Protein AF-A0A1E5UYE2-F1 (afdb_monomer)

Mean predicted aligned error: 17.3 Å

InterPro domains:
  IPR029466 No apical meristem-associated, C-terminal domain [PF14303] (15-119)

Structure (mmCIF, N/CA/C/O backbone):
data_AF-A0A1E5UYE2-F1
#
_entry.id   AF-A0A1E5UYE2-F1
#
loop_
_atom_site.group_PDB
_atom_site.id
_atom_site.type_symbol
_atom_site.label_atom_id
_atom_site.label_alt_id
_atom_site.label_comp_id
_atom_site.label_asym_id
_atom_site.label_entity_id
_atom_site.label_seq_id
_atom_site.pdbx_PDB_ins_code
_atom_site.Cartn_x
_atom_site.Cartn_y
_atom_site.Cartn_z
_atom_site.occupancy
_atom_site.B_iso_or_equiv
_atom_site.auth_seq_id
_atom_site.auth_comp_id
_atom_site.auth_asym_id
_atom_site.auth_atom_id
_atom_site.pdbx_PDB_model_num
ATOM 1 N N . TRP A 1 1 ? 37.897 -7.741 11.262 1.00 46.47 1 TRP A N 1
ATOM 2 C CA . TRP A 1 1 ? 39.111 -7.095 10.735 1.00 46.47 1 TRP A CA 1
ATOM 3 C C . TRP A 1 1 ? 40.163 -8.160 10.462 1.00 46.47 1 TRP A C 1
ATOM 5 O O . TRP A 1 1 ? 40.720 -8.701 11.405 1.00 46.47 1 TRP A O 1
ATOM 15 N N . LYS A 1 2 ? 40.368 -8.520 9.191 1.00 41.19 2 LYS A N 1
ATOM 16 C CA . LYS A 1 2 ? 41.516 -9.301 8.706 1.00 41.19 2 LYS A CA 1
ATOM 17 C C . LYS A 1 2 ? 41.824 -8.821 7.289 1.00 41.19 2 LYS A C 1
ATOM 19 O O . LYS A 1 2 ? 40.959 -8.853 6.421 1.00 41.19 2 LYS A O 1
ATOM 24 N N . THR A 1 3 ? 43.025 -8.291 7.131 1.00 43.84 3 THR A N 1
ATOM 25 C CA . THR A 1 3 ? 43.642 -7.795 5.904 1.00 43.84 3 THR A CA 1
ATOM 26 C C . THR A 1 3 ? 44.120 -8.966 5.048 1.00 43.84 3 THR A C 1
ATOM 28 O O . THR A 1 3 ? 44.732 -9.900 5.560 1.00 43.84 3 THR A O 1
ATOM 31 N N . LEU A 1 4 ? 43.886 -8.897 3.737 1.00 44.94 4 LEU A N 1
ATOM 32 C CA . LEU A 1 4 ? 44.628 -9.671 2.742 1.00 44.94 4 LEU A CA 1
ATOM 33 C C . LEU A 1 4 ? 45.151 -8.697 1.689 1.00 44.94 4 LEU A C 1
ATOM 35 O O . LEU A 1 4 ? 44.442 -8.254 0.790 1.00 44.94 4 LEU A O 1
ATOM 39 N N . SER A 1 5 ? 46.404 -8.314 1.896 1.00 45.38 5 SER A N 1
ATOM 40 C CA . SER A 1 5 ? 47.259 -7.581 0.976 1.00 45.38 5 SER A CA 1
ATOM 41 C C . SER A 1 5 ? 48.069 -8.555 0.124 1.00 45.38 5 SER A C 1
ATOM 43 O O . SER A 1 5 ? 48.629 -9.512 0.656 1.00 45.38 5 SER A O 1
ATOM 45 N N . GLY A 1 6 ? 48.220 -8.226 -1.157 1.00 37.78 6 GLY A N 1
ATOM 46 C CA . GLY A 1 6 ? 49.175 -8.835 -2.087 1.00 37.78 6 GLY A CA 1
ATOM 47 C C . GLY A 1 6 ? 48.464 -9.404 -3.314 1.00 37.78 6 GLY A C 1
ATOM 48 O O . GLY A 1 6 ? 47.440 -10.052 -3.190 1.00 37.78 6 GLY A O 1
ATOM 49 N N . SER A 1 7 ? 48.917 -9.216 -4.546 1.00 38.53 7 SER A N 1
ATOM 50 C CA . SER A 1 7 ? 50.111 -8.558 -5.076 1.00 38.53 7 SER A CA 1
ATOM 51 C C . SER A 1 7 ? 49.942 -8.465 -6.603 1.00 38.53 7 SER A C 1
ATOM 53 O O . SER A 1 7 ? 49.155 -9.216 -7.175 1.00 38.53 7 SER A O 1
ATOM 55 N N . GLY A 1 8 ? 50.696 -7.585 -7.269 1.00 37.38 8 GLY A N 1
ATOM 56 C CA . GLY A 1 8 ? 51.004 -7.765 -8.693 1.00 37.38 8 GLY A CA 1
ATOM 57 C C . GLY A 1 8 ? 50.342 -6.795 -9.671 1.00 37.38 8 GLY A C 1
ATOM 58 O O . GLY A 1 8 ? 49.559 -7.202 -10.521 1.00 37.38 8 GLY A O 1
ATOM 59 N N . LYS A 1 9 ? 50.732 -5.517 -9.641 1.00 44.34 9 LYS A N 1
ATOM 60 C CA . LYS A 1 9 ? 50.718 -4.688 -10.857 1.00 44.34 9 LYS A CA 1
ATOM 61 C C . LYS A 1 9 ? 52.161 -4.385 -11.241 1.00 44.34 9 LYS A C 1
ATOM 63 O O . LYS A 1 9 ? 52.796 -3.535 -10.626 1.00 44.34 9 LYS A O 1
ATOM 68 N N . GLN A 1 10 ? 52.682 -5.102 -12.234 1.00 46.62 10 GLN A N 1
ATOM 69 C CA . GLN A 1 10 ? 53.864 -4.647 -12.962 1.00 46.62 10 GLN A CA 1
ATOM 70 C C . GLN A 1 10 ? 53.433 -3.599 -13.999 1.00 46.62 10 GLN A C 1
ATOM 72 O O . GLN A 1 10 ? 52.440 -3.827 -14.694 1.00 46.62 10 GLN A O 1
ATOM 77 N N . PRO A 1 11 ? 54.141 -2.466 -14.145 1.00 47.09 11 PRO A N 1
ATOM 78 C CA . PRO A 1 11 ? 53.925 -1.575 -15.275 1.00 47.09 11 PRO A CA 1
ATOM 79 C C . PRO A 1 11 ? 54.527 -2.211 -16.536 1.00 47.09 11 PRO A C 1
ATOM 81 O O . PRO A 1 11 ? 55.729 -2.477 -16.603 1.00 47.09 11 PR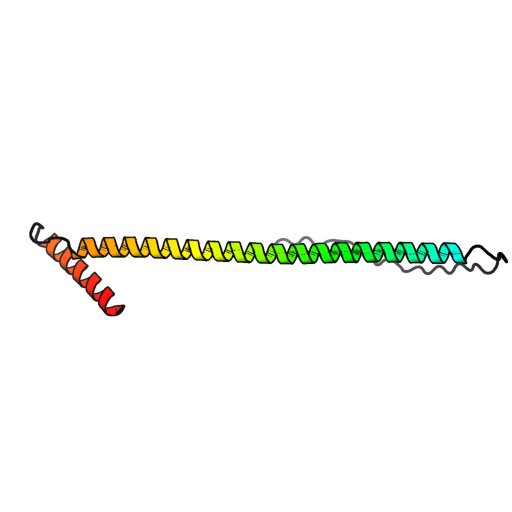O A O 1
ATOM 84 N N . MET A 1 12 ? 53.691 -2.469 -17.544 1.00 39.84 12 MET A N 1
ATOM 85 C CA . MET A 1 12 ? 54.159 -2.882 -18.868 1.00 39.84 12 MET A CA 1
ATOM 86 C C . MET A 1 12 ? 55.039 -1.772 -19.460 1.00 39.84 12 MET A C 1
ATOM 88 O O . MET A 1 12 ? 54.590 -0.645 -19.662 1.00 39.84 12 MET A O 1
ATOM 92 N N . LYS A 1 13 ? 56.308 -2.102 -19.728 1.00 44.69 13 LYS A N 1
ATOM 93 C CA . LYS A 1 13 ? 57.259 -1.251 -20.450 1.00 44.69 13 LYS A CA 1
ATOM 94 C C . LYS A 1 13 ? 56.755 -1.027 -21.878 1.00 44.69 13 LYS A C 1
ATOM 96 O O . LYS A 1 13 ? 56.626 -1.980 -22.642 1.00 44.69 13 LYS A O 1
ATOM 101 N N . VAL A 1 14 ? 56.530 0.231 -22.249 1.00 46.72 14 VAL A N 1
ATOM 102 C CA . VAL A 1 14 ? 56.316 0.639 -23.643 1.00 46.72 14 VAL A CA 1
ATOM 103 C C . VAL A 1 14 ? 57.641 0.463 -24.382 1.00 46.72 14 VAL A C 1
ATOM 105 O O . VAL A 1 14 ? 58.610 1.168 -24.109 1.00 46.72 14 VAL A O 1
ATOM 108 N N . ARG A 1 15 ? 57.705 -0.510 -25.293 1.00 38.50 15 ARG A N 1
ATOM 109 C CA . ARG A 1 15 ? 58.844 -0.718 -26.190 1.00 38.50 15 ARG A CA 1
ATOM 110 C C . ARG A 1 15 ? 58.409 -0.316 -27.596 1.00 38.50 15 ARG A C 1
ATOM 112 O O . ARG A 1 15 ? 57.939 -1.151 -28.359 1.00 38.50 15 ARG A O 1
ATOM 119 N N . ASN A 1 16 ? 58.562 0.963 -27.937 1.00 37.16 16 ASN A N 1
ATOM 120 C CA . ASN A 1 16 ? 58.516 1.383 -29.336 1.00 37.16 16 ASN A CA 1
ATOM 121 C C . ASN A 1 16 ? 59.832 0.950 -29.987 1.00 37.16 16 ASN A C 1
ATOM 123 O O . ASN A 1 16 ? 60.846 1.634 -29.884 1.00 37.16 16 ASN A O 1
ATOM 127 N N . SER A 1 17 ? 59.821 -0.238 -30.590 1.00 37.56 17 SER A N 1
ATOM 128 C CA . SER A 1 17 ? 60.886 -0.692 -31.476 1.00 37.56 17 SER A CA 1
ATOM 129 C C . SER A 1 17 ? 60.597 -0.149 -32.868 1.00 37.56 17 SER A C 1
ATOM 131 O O . SER A 1 17 ? 59.743 -0.673 -33.582 1.00 37.56 17 SER A O 1
ATOM 133 N N . SER A 1 18 ? 61.302 0.915 -33.239 1.00 41.09 18 SER A N 1
ATOM 134 C CA . SER A 1 18 ? 61.408 1.368 -34.620 1.00 41.09 18 SER A CA 1
ATOM 135 C C . SER A 1 18 ? 61.843 0.196 -35.496 1.00 41.09 18 SER A C 1
ATOM 137 O O . SER A 1 18 ? 62.915 -0.367 -35.289 1.00 41.09 18 SER A O 1
ATOM 139 N N . THR A 1 19 ? 61.014 -0.178 -36.466 1.00 38.47 19 THR A N 1
ATOM 140 C CA . THR A 1 19 ? 61.450 -1.019 -37.582 1.00 38.47 19 THR A CA 1
ATOM 141 C C . THR A 1 19 ? 61.192 -0.209 -38.837 1.00 38.47 19 THR A C 1
ATOM 143 O O . THR A 1 19 ? 60.045 0.032 -39.206 1.00 38.47 19 THR A O 1
ATOM 146 N N . ASN A 1 20 ? 62.278 0.298 -39.415 1.00 42.69 20 ASN A N 1
ATOM 147 C CA . ASN A 1 20 ? 62.283 0.917 -40.729 1.00 42.69 20 ASN A CA 1
ATOM 148 C C . ASN A 1 20 ? 61.809 -0.121 -41.750 1.00 42.69 20 ASN A C 1
ATOM 150 O O . ASN A 1 20 ? 62.435 -1.171 -41.874 1.00 42.69 20 ASN A O 1
ATOM 154 N N . ILE A 1 21 ? 60.747 0.188 -42.490 1.00 39.50 21 ILE A N 1
ATOM 155 C CA . ILE A 1 21 ? 60.502 -0.404 -43.806 1.00 39.50 21 ILE A CA 1
ATOM 156 C C . ILE A 1 21 ? 60.269 0.777 -44.738 1.00 39.50 21 ILE A C 1
ATOM 158 O O . ILE A 1 21 ? 59.180 1.343 -44.813 1.00 39.50 21 ILE A O 1
ATOM 162 N N . VAL A 1 22 ? 61.375 1.204 -45.334 1.00 42.47 22 VAL A N 1
ATOM 163 C CA . VAL A 1 22 ? 61.409 2.042 -46.523 1.00 42.47 22 VAL A CA 1
ATOM 164 C C . VAL A 1 22 ? 61.374 1.081 -47.710 1.00 42.47 22 VAL A C 1
ATOM 166 O O . VAL A 1 22 ? 62.055 0.060 -47.675 1.00 42.47 22 VAL A O 1
ATOM 169 N N . ASP A 1 23 ? 60.559 1.450 -48.694 1.00 43.28 23 ASP A N 1
ATOM 170 C CA . ASP A 1 23 ? 60.531 0.994 -50.082 1.00 43.28 23 ASP A CA 1
ATOM 171 C C . ASP A 1 23 ? 60.293 -0.494 -50.357 1.00 43.28 23 ASP A C 1
ATOM 173 O O . ASP A 1 23 ? 61.181 -1.329 -50.254 1.00 43.28 23 ASP A O 1
ATOM 177 N N . ASP A 1 24 ? 59.076 -0.794 -50.815 1.00 39.28 24 ASP A N 1
ATOM 178 C CA . ASP A 1 24 ? 58.901 -1.484 -52.092 1.00 39.28 24 ASP A CA 1
ATOM 179 C C . ASP A 1 24 ? 57.443 -1.401 -52.568 1.00 39.28 24 ASP A C 1
ATOM 181 O O . ASP A 1 24 ? 56.506 -1.265 -51.781 1.00 39.28 24 ASP A O 1
ATOM 185 N N . PHE A 1 25 ? 57.277 -1.552 -53.882 1.00 38.25 25 PHE A N 1
ATOM 186 C CA . PHE A 1 25 ? 56.026 -1.795 -54.607 1.00 38.25 25 PHE A CA 1
ATOM 187 C C . PHE A 1 25 ? 55.236 -0.585 -55.137 1.00 38.25 25 PHE A C 1
ATOM 189 O O . PHE A 1 25 ? 54.106 -0.284 -54.744 1.00 38.25 25 PHE A O 1
ATOM 196 N N . PHE A 1 26 ? 55.789 0.008 -56.202 1.00 41.62 26 PHE A N 1
ATOM 197 C CA . PHE A 1 26 ? 54.987 0.358 -57.379 1.00 41.62 26 PHE A CA 1
ATOM 198 C C . PHE A 1 26 ? 54.005 -0.788 -57.694 1.00 41.62 26 PHE A C 1
ATOM 200 O O . PHE A 1 26 ? 54.410 -1.902 -58.016 1.00 41.62 26 PHE A O 1
ATOM 207 N N . GLY A 1 27 ? 52.711 -0.507 -57.577 1.00 34.94 27 GLY A N 1
ATOM 208 C CA . GLY A 1 27 ? 51.633 -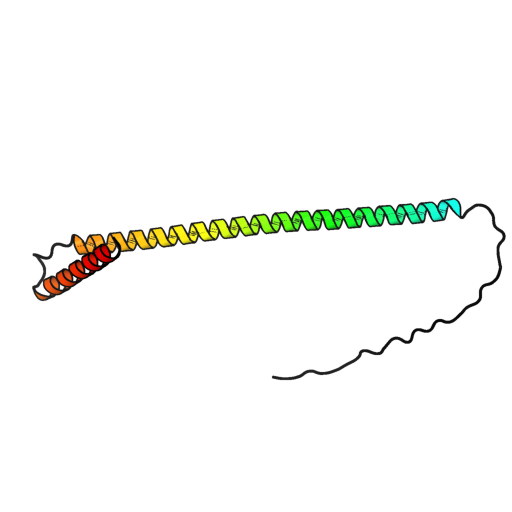1.461 -57.813 1.00 34.94 27 GLY A CA 1
ATOM 209 C C . GLY A 1 27 ? 50.294 -0.738 -57.824 1.00 34.94 27 GLY A C 1
ATOM 210 O O . GLY A 1 27 ? 49.540 -0.762 -56.851 1.00 34.94 27 GLY A O 1
ATOM 211 N N . GLU A 1 28 ? 50.027 -0.024 -58.914 1.00 44.16 28 GLU A N 1
ATOM 212 C CA . GLU A 1 28 ? 48.725 0.566 -59.204 1.00 44.16 28 GLU A CA 1
ATOM 213 C C . GLU A 1 28 ? 47.594 -0.483 -59.157 1.00 44.16 28 GLU A C 1
ATOM 215 O O . GLU A 1 28 ? 47.725 -1.610 -59.625 1.00 44.16 28 GLU A O 1
ATOM 220 N N . SER A 1 29 ? 46.432 -0.042 -58.658 1.00 46.50 29 SER A N 1
ATOM 221 C CA . SER A 1 29 ? 45.104 -0.624 -58.921 1.00 46.50 29 SER A CA 1
ATOM 222 C C . SER A 1 29 ? 44.635 -1.882 -58.154 1.00 46.50 29 SER A C 1
ATOM 224 O O . SER A 1 29 ? 44.030 -2.780 -58.732 1.00 46.50 29 SER A O 1
ATOM 226 N N . GLN A 1 30 ? 44.747 -1.902 -56.816 1.00 45.84 30 GLN A N 1
ATOM 227 C CA . GLN A 1 30 ? 43.817 -2.682 -55.953 1.00 45.84 30 GLN A CA 1
ATOM 228 C C . GLN A 1 30 ? 43.355 -1.984 -54.650 1.00 45.84 30 GLN A C 1
ATOM 230 O O . GLN A 1 30 ? 42.375 -2.400 -54.028 1.00 45.84 30 GLN A O 1
ATOM 235 N N . ASN A 1 31 ? 43.963 -0.860 -54.258 1.00 45.88 31 ASN A N 1
ATOM 236 C CA . ASN A 1 31 ? 43.736 -0.221 -52.947 1.00 45.88 31 ASN A CA 1
ATOM 237 C C . ASN A 1 31 ? 42.397 0.528 -52.776 1.00 45.88 31 ASN A C 1
ATOM 239 O O . ASN A 1 31 ? 42.040 0.920 -51.662 1.00 45.88 31 ASN A O 1
ATOM 243 N N . GLY A 1 32 ? 41.641 0.742 -53.855 1.00 45.75 32 GLY A N 1
ATOM 244 C CA . GLY A 1 32 ? 40.352 1.440 -53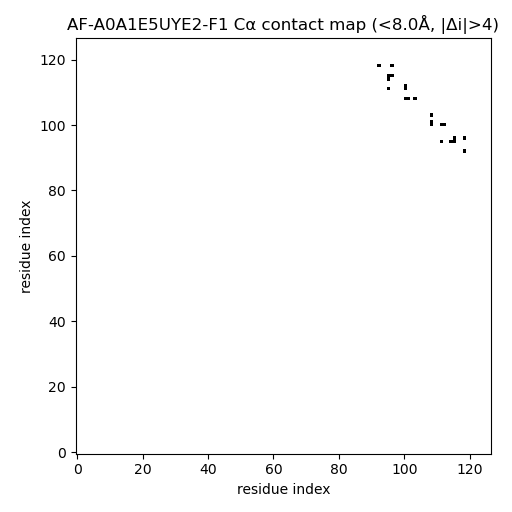.804 1.00 45.75 32 GLY A CA 1
ATOM 245 C C . GLY A 1 32 ? 39.191 0.574 -53.300 1.00 45.75 32 GLY A C 1
ATOM 246 O O . GLY A 1 32 ? 38.289 1.093 -52.646 1.00 45.75 32 GLY A O 1
ATOM 247 N N . ARG A 1 33 ? 39.211 -0.741 -53.568 1.00 48.94 33 ARG A N 1
ATOM 248 C CA . ARG A 1 33 ? 38.135 -1.669 -53.162 1.00 48.94 33 ARG A CA 1
ATOM 249 C C . ARG A 1 33 ? 38.289 -2.148 -51.719 1.00 48.94 33 ARG A C 1
ATOM 251 O O . ARG A 1 33 ? 37.309 -2.154 -50.983 1.00 48.94 33 ARG A O 1
ATOM 258 N N . THR A 1 34 ? 39.509 -2.443 -51.273 1.00 54.38 34 THR A N 1
ATOM 259 C CA . THR A 1 34 ? 39.791 -2.909 -49.900 1.00 54.38 34 THR A CA 1
ATOM 260 C C . THR A 1 34 ? 39.545 -1.826 -48.842 1.00 54.38 34 THR A C 1
ATOM 262 O O . THR A 1 34 ? 39.005 -2.107 -47.773 1.00 54.38 34 THR A O 1
ATOM 265 N N . ARG A 1 35 ? 39.852 -0.556 -49.147 1.00 54.34 35 ARG A N 1
ATOM 266 C CA . ARG A 1 35 ? 39.561 0.582 -48.252 1.00 54.34 35 ARG A CA 1
ATOM 267 C C . ARG A 1 35 ? 38.069 0.920 -48.154 1.00 54.34 35 ARG A C 1
ATOM 269 O O . ARG A 1 35 ? 37.657 1.437 -47.117 1.00 54.34 35 ARG A O 1
ATOM 276 N N . LYS A 1 36 ? 37.280 0.671 -49.207 1.00 57.53 36 LYS A N 1
ATOM 277 C CA . LYS A 1 36 ? 35.816 0.847 -49.192 1.00 57.53 36 LYS A CA 1
ATOM 278 C C . LYS A 1 36 ? 35.135 -0.271 -48.399 1.00 57.53 36 LYS A C 1
ATOM 280 O O . LYS A 1 36 ? 34.426 0.044 -47.449 1.00 57.53 36 LYS A O 1
ATOM 285 N N . ALA A 1 37 ? 35.504 -1.527 -48.653 1.00 59.06 37 ALA A N 1
ATOM 286 C CA . ALA A 1 37 ? 35.024 -2.681 -47.888 1.00 59.06 37 ALA A CA 1
ATOM 287 C C . ALA A 1 37 ? 35.310 -2.543 -46.377 1.00 59.06 37 ALA A C 1
ATOM 289 O O . ALA A 1 37 ? 34.416 -2.681 -45.552 1.00 59.06 37 ALA A O 1
ATOM 290 N N . GLY A 1 38 ? 36.525 -2.131 -45.990 1.00 64.00 38 GLY A N 1
ATOM 291 C CA . GLY A 1 38 ? 36.861 -1.904 -44.576 1.00 64.00 38 GLY A CA 1
ATOM 292 C C . GLY A 1 38 ? 36.198 -0.674 -43.929 1.00 64.00 38 GLY A C 1
ATOM 293 O O . GLY A 1 38 ? 36.287 -0.493 -42.713 1.00 64.00 38 GLY A O 1
ATOM 294 N N . LYS A 1 39 ? 35.582 0.233 -44.699 1.00 67.56 39 LYS A N 1
ATOM 295 C CA . LYS A 1 39 ? 34.739 1.321 -44.164 1.00 67.56 39 LYS A CA 1
ATOM 296 C C . LYS A 1 39 ? 33.290 0.859 -44.007 1.00 67.56 39 LYS A C 1
ATOM 298 O O . LYS A 1 39 ? 32.687 1.178 -42.988 1.00 67.56 39 LYS A O 1
ATOM 303 N N . GLU A 1 40 ? 32.787 0.081 -44.959 1.00 66.94 40 GLU A N 1
ATOM 304 C CA . GLU A 1 40 ? 31.451 -0.528 -44.933 1.00 66.94 40 GLU A CA 1
ATOM 305 C C . GLU A 1 40 ? 31.306 -1.527 -43.769 1.00 66.94 40 GLU A C 1
ATOM 307 O O . GLU A 1 40 ? 30.369 -1.405 -42.985 1.00 66.94 40 GLU A O 1
ATOM 312 N N . ASP A 1 41 ? 32.302 -2.390 -43.532 1.00 75.00 41 ASP A N 1
ATOM 313 C CA . ASP A 1 41 ? 32.324 -3.307 -42.375 1.00 75.00 41 ASP A CA 1
ATOM 314 C C . ASP A 1 41 ? 32.310 -2.573 -41.026 1.00 75.00 41 ASP A C 1
ATOM 316 O O . ASP A 1 41 ? 31.691 -3.008 -40.052 1.00 75.00 41 ASP A O 1
ATOM 320 N N . ARG A 1 42 ? 33.000 -1.427 -40.945 1.00 75.19 42 ARG A N 1
ATOM 321 C CA . ARG A 1 42 ? 32.991 -0.597 -39.732 1.00 75.19 42 ARG A CA 1
ATOM 322 C C . ARG A 1 42 ? 31.645 0.089 -39.540 1.00 75.19 42 ARG A C 1
ATOM 324 O O . ARG A 1 42 ? 31.180 0.141 -38.407 1.00 75.19 42 ARG A O 1
ATOM 331 N N . ALA A 1 43 ? 31.022 0.576 -40.611 1.00 78.44 43 ALA A N 1
ATOM 332 C CA . ALA A 1 43 ? 29.696 1.183 -40.555 1.00 78.44 43 ALA A CA 1
ATOM 333 C C . ALA A 1 43 ? 28.642 0.180 -40.057 1.00 78.44 43 ALA A C 1
ATOM 335 O O . ALA A 1 43 ? 27.965 0.472 -39.074 1.00 78.44 43 ALA A O 1
ATOM 336 N N . ALA A 1 44 ? 28.606 -1.031 -40.623 1.00 82.06 44 ALA A N 1
ATOM 337 C CA . ALA A 1 44 ? 27.701 -2.098 -40.188 1.00 82.06 44 ALA A CA 1
ATOM 338 C C . ALA A 1 44 ? 27.927 -2.498 -38.717 1.00 82.06 44 ALA A C 1
ATOM 340 O O . ALA A 1 44 ? 26.983 -2.728 -37.960 1.00 82.06 44 ALA A O 1
ATOM 341 N N . LYS A 1 45 ? 29.189 -2.528 -38.268 1.00 82.00 45 LYS A N 1
ATOM 342 C CA . LYS A 1 45 ? 29.518 -2.797 -36.862 1.00 82.00 45 LYS A CA 1
ATOM 343 C C . LYS A 1 45 ? 29.007 -1.702 -35.922 1.00 82.00 45 LYS A C 1
ATOM 345 O O . LYS A 1 45 ? 28.533 -2.022 -34.834 1.00 82.00 45 LYS A O 1
ATOM 350 N N . TYR A 1 46 ? 29.119 -0.430 -36.304 1.00 86.88 46 TYR A N 1
ATOM 351 C CA . TYR A 1 46 ? 28.589 0.672 -35.500 1.00 86.88 46 TYR A CA 1
ATOM 352 C C . TYR A 1 46 ? 27.062 0.668 -35.469 1.00 86.88 46 TYR A C 1
ATOM 354 O O . TYR A 1 46 ? 26.494 0.842 -34.397 1.00 86.88 46 TYR A O 1
ATOM 362 N N . GLU A 1 47 ? 26.410 0.400 -36.596 1.00 89.06 47 GLU A N 1
ATOM 363 C CA . GLU A 1 47 ? 24.954 0.273 -36.685 1.00 89.06 47 GLU A CA 1
ATOM 364 C C . GLU A 1 47 ? 24.430 -0.824 -35.746 1.00 89.06 47 GLU A C 1
ATOM 366 O O . GLU A 1 47 ? 23.578 -0.562 -34.901 1.00 89.06 47 GLU A O 1
ATOM 371 N N . HIS A 1 48 ? 25.059 -2.003 -35.753 1.00 89.94 48 HIS A N 1
ATOM 372 C CA . HIS A 1 48 ? 24.712 -3.079 -34.822 1.00 89.94 48 HIS A CA 1
ATOM 373 C C . HIS A 1 48 ? 24.923 -2.693 -33.343 1.00 89.94 48 HIS A C 1
ATOM 375 O O . HIS A 1 48 ? 24.163 -3.112 -32.466 1.00 89.94 48 HIS A O 1
ATOM 381 N N . LEU A 1 49 ? 25.964 -1.913 -33.028 1.00 91.50 49 LEU A N 1
ATOM 382 C CA . LEU A 1 49 ? 26.190 -1.421 -31.663 1.00 91.50 49 LEU A CA 1
ATOM 383 C C . LEU A 1 49 ? 25.117 -0.410 -31.239 1.00 91.50 49 LEU A C 1
ATOM 385 O O . LEU A 1 49 ? 24.649 -0.478 -30.102 1.00 91.50 49 LEU A O 1
ATOM 389 N N . PHE A 1 50 ? 24.705 0.487 -32.137 1.00 93.12 50 PHE A N 1
ATOM 390 C CA . PHE A 1 50 ? 23.620 1.431 -31.869 1.00 93.12 50 PHE A CA 1
ATOM 391 C C . PHE A 1 50 ? 22.284 0.714 -31.679 1.00 93.12 50 PHE A C 1
ATOM 393 O O . PHE A 1 50 ? 21.583 1.010 -30.714 1.00 93.12 50 PHE A O 1
ATOM 400 N N . ASP A 1 51 ? 21.976 -0.290 -32.499 1.00 94.56 51 ASP A N 1
ATOM 401 C CA . ASP A 1 51 ? 20.778 -1.119 -32.342 1.00 94.56 51 ASP A CA 1
ATOM 402 C C . ASP A 1 51 ? 20.759 -1.867 -31.006 1.00 94.56 51 ASP A C 1
ATOM 404 O O . ASP A 1 51 ? 19.724 -1.958 -30.339 1.00 94.56 51 ASP A O 1
ATOM 408 N N . ALA A 1 52 ? 21.904 -2.414 -30.592 1.00 93.81 52 ALA A N 1
ATOM 409 C CA . ALA A 1 52 ? 22.027 -3.095 -29.310 1.00 93.81 52 ALA A CA 1
ATOM 410 C C . ALA A 1 52 ? 21.816 -2.128 -28.134 1.00 93.81 52 ALA A C 1
ATOM 412 O O . ALA A 1 52 ? 21.095 -2.460 -27.187 1.00 93.81 52 ALA A O 1
ATOM 413 N N . GLU A 1 53 ? 22.396 -0.926 -28.193 1.00 92.75 53 GLU A N 1
ATOM 414 C CA . GLU A 1 53 ? 22.219 0.080 -27.144 1.00 92.75 53 GLU A CA 1
ATOM 415 C C . GLU A 1 53 ? 20.781 0.622 -27.123 1.00 92.75 53 GLU A C 1
ATOM 417 O O . GLU A 1 53 ? 20.198 0.746 -26.047 1.00 92.75 53 GLU A O 1
ATOM 422 N N . ALA A 1 54 ? 20.153 0.828 -28.284 1.00 94.94 54 ALA A N 1
ATOM 423 C CA . ALA A 1 54 ? 18.748 1.220 -28.387 1.00 94.94 54 ALA A CA 1
ATOM 424 C C . ALA A 1 54 ? 17.818 0.161 -27.770 1.00 94.94 54 ALA A C 1
ATOM 426 O O . ALA A 1 54 ? 16.960 0.478 -26.942 1.00 94.94 54 ALA A O 1
ATOM 427 N N . LYS A 1 55 ? 18.032 -1.126 -28.082 1.00 96.06 55 LYS A N 1
ATOM 428 C CA . LYS A 1 55 ? 17.276 -2.232 -27.468 1.00 96.06 55 LYS A CA 1
ATOM 429 C C . LYS A 1 55 ? 17.463 -2.264 -25.956 1.00 96.06 55 LYS A C 1
ATOM 431 O O . LYS A 1 55 ? 16.486 -2.419 -25.225 1.00 96.06 55 LYS A O 1
ATOM 436 N N . LYS A 1 56 ? 18.690 -2.077 -25.474 1.00 95.50 56 LYS A N 1
ATOM 437 C CA . LYS A 1 56 ? 19.009 -2.033 -24.043 1.00 95.50 56 LYS A CA 1
ATOM 438 C C . LYS A 1 56 ? 18.323 -0.865 -23.332 1.00 95.50 56 LYS A C 1
ATOM 440 O O . LYS A 1 56 ? 17.800 -1.073 -22.239 1.00 95.50 56 LYS A O 1
ATOM 445 N N . ILE A 1 57 ? 18.287 0.325 -23.930 1.00 95.75 57 ILE A N 1
ATOM 446 C CA . ILE A 1 57 ? 17.546 1.476 -23.389 1.00 95.75 57 ILE A CA 1
ATOM 447 C C . ILE A 1 57 ? 16.052 1.142 -23.318 1.00 95.75 57 ILE A C 1
ATOM 449 O O . ILE A 1 57 ? 15.477 1.210 -22.235 1.00 95.75 57 ILE A O 1
ATOM 453 N N . SER A 1 58 ? 15.464 0.628 -24.405 1.00 95.38 58 SER A N 1
ATOM 454 C CA . SER A 1 58 ? 14.039 0.252 -24.435 1.00 95.38 58 SER A CA 1
ATOM 455 C C . SER A 1 58 ? 13.664 -0.807 -23.388 1.00 95.38 58 SER A C 1
ATOM 457 O O . SER A 1 58 ? 12.540 -0.849 -22.888 1.00 95.38 58 SER A O 1
ATOM 459 N N . LEU A 1 59 ? 14.588 -1.721 -23.072 1.00 96.00 59 LEU A N 1
ATOM 460 C CA . LEU A 1 59 ? 14.382 -2.742 -22.047 1.00 96.00 59 LEU A CA 1
ATOM 461 C C . LEU A 1 59 ? 14.439 -2.131 -20.649 1.00 96.00 59 LEU A C 1
ATOM 463 O O . LEU A 1 59 ? 13.634 -2.498 -19.798 1.00 96.00 59 LEU A O 1
ATOM 467 N N . LYS A 1 60 ? 15.355 -1.187 -20.413 1.00 95.88 60 LYS A N 1
ATOM 468 C CA . LYS A 1 60 ? 15.436 -0.462 -19.141 1.00 95.88 60 LYS A CA 1
ATOM 469 C C . LYS A 1 60 ? 14.191 0.380 -18.893 1.00 95.88 60 LYS A C 1
ATOM 471 O O . LYS A 1 60 ? 13.672 0.335 -17.788 1.00 95.88 60 LYS A O 1
ATOM 476 N N . GLU A 1 61 ? 13.691 1.084 -19.903 1.00 96.12 61 GLU A N 1
ATOM 477 C CA . GLU A 1 61 ? 12.455 1.872 -19.797 1.00 96.12 61 GLU A CA 1
ATOM 478 C C . GLU A 1 61 ? 11.260 0.987 -19.429 1.00 96.12 61 GLU A C 1
ATOM 480 O O . GLU A 1 61 ? 10.548 1.269 -18.468 1.00 96.12 61 GLU A O 1
ATOM 485 N N . ARG A 1 62 ? 11.101 -0.154 -20.114 1.00 95.19 62 ARG A N 1
ATOM 486 C CA . ARG A 1 62 ? 10.072 -1.145 -19.767 1.00 95.19 62 ARG A CA 1
ATOM 487 C C . ARG A 1 62 ? 10.239 -1.692 -18.352 1.00 95.19 62 ARG A C 1
ATOM 489 O O . ARG A 1 62 ? 9.254 -1.865 -17.646 1.00 95.19 62 ARG A O 1
ATOM 496 N N . MET A 1 63 ? 11.472 -1.951 -17.922 1.00 96.19 63 MET A N 1
ATOM 497 C CA . MET A 1 63 ? 11.745 -2.441 -16.571 1.00 96.19 63 MET A CA 1
ATOM 498 C C . MET A 1 63 ? 11.381 -1.407 -15.501 1.00 96.19 63 MET A C 1
ATOM 500 O O . MET A 1 63 ? 10.819 -1.784 -14.477 1.00 96.19 63 MET A O 1
ATOM 504 N N . VAL A 1 64 ? 11.669 -0.124 -15.736 1.00 96.56 64 VAL A N 1
ATOM 505 C CA . VAL A 1 64 ? 11.252 0.964 -14.839 1.00 96.56 64 VAL A CA 1
ATOM 506 C C . VAL A 1 64 ? 9.731 1.008 -14.744 1.00 96.56 64 VAL A C 1
ATOM 508 O O . VAL A 1 64 ? 9.202 1.011 -13.638 1.00 96.56 64 VAL A O 1
ATOM 511 N N . HIS A 1 65 ? 9.031 0.930 -15.876 1.00 96.00 65 HIS A N 1
ATOM 512 C CA . HIS A 1 65 ? 7.570 0.933 -15.885 1.00 96.00 65 HIS A CA 1
ATOM 513 C C . HIS A 1 65 ? 6.974 -0.227 -15.070 1.00 96.00 65 HIS A C 1
ATOM 515 O O . HIS A 1 65 ? 6.121 -0.017 -14.213 1.00 96.00 65 HIS A O 1
ATOM 521 N N . VAL A 1 66 ? 7.495 -1.445 -15.247 1.00 97.19 66 VAL A N 1
ATOM 522 C CA . VAL A 1 66 ? 7.065 -2.612 -14.457 1.00 97.19 66 VAL A CA 1
ATOM 523 C C . VAL A 1 66 ? 7.338 -2.413 -12.961 1.00 97.19 66 VAL A C 1
ATOM 525 O O . VAL A 1 66 ? 6.522 -2.791 -12.124 1.00 97.19 66 VAL A O 1
ATOM 528 N N . GLN A 1 67 ? 8.471 -1.810 -12.589 1.00 96.06 67 GLN A N 1
ATOM 529 C CA . GLN A 1 67 ? 8.765 -1.510 -11.183 1.00 96.06 67 GLN A CA 1
ATOM 530 C C . GLN A 1 67 ? 7.780 -0.493 -10.594 1.00 96.06 67 GLN A C 1
ATOM 532 O O . GLN A 1 67 ? 7.349 -0.654 -9.451 1.00 96.06 67 GLN A O 1
ATOM 537 N N . GLU A 1 68 ? 7.398 0.527 -11.362 1.00 96.94 68 GLU A N 1
ATOM 538 C CA . GLU A 1 68 ? 6.388 1.507 -10.956 1.00 96.94 68 GLU A CA 1
ATOM 539 C C . GLU A 1 68 ? 5.020 0.851 -10.739 1.00 96.94 68 GLU A C 1
ATOM 541 O O . GLU A 1 68 ? 4.380 1.105 -9.716 1.00 96.94 68 GLU A O 1
ATOM 546 N N . GLU A 1 69 ? 4.601 -0.045 -11.637 1.00 96.88 69 GLU A N 1
ATOM 547 C CA . GLU A 1 69 ? 3.355 -0.808 -11.498 1.00 96.88 69 GLU A CA 1
ATOM 548 C C . GLU A 1 69 ? 3.356 -1.683 -10.239 1.00 96.88 69 GLU A C 1
ATOM 550 O O . GLU A 1 69 ? 2.391 -1.670 -9.471 1.00 96.88 69 GLU A O 1
ATOM 555 N N . VAL A 1 70 ? 4.455 -2.396 -9.972 1.00 96.94 70 VAL A N 1
ATOM 556 C CA . VAL A 1 70 ? 4.596 -3.226 -8.765 1.00 96.94 70 VAL A CA 1
ATOM 557 C C . VAL A 1 70 ? 4.516 -2.373 -7.500 1.00 96.94 70 VAL A C 1
ATOM 559 O O . VAL A 1 70 ? 3.814 -2.733 -6.554 1.00 96.94 70 VAL A O 1
ATOM 562 N N . LEU A 1 71 ? 5.186 -1.217 -7.470 1.00 97.00 71 LEU A N 1
ATOM 563 C CA . LEU A 1 71 ? 5.111 -0.300 -6.332 1.00 97.00 71 LEU A CA 1
ATOM 564 C C . LEU A 1 71 ? 3.697 0.263 -6.143 1.00 97.00 71 LEU A C 1
ATOM 566 O O . LEU A 1 71 ? 3.245 0.409 -5.005 1.00 97.00 71 LEU A O 1
ATOM 570 N N . ALA A 1 72 ? 2.985 0.566 -7.229 1.00 96.56 72 ALA A N 1
ATOM 571 C CA . ALA A 1 72 ? 1.602 1.026 -7.170 1.00 96.56 72 ALA A CA 1
ATOM 572 C C . ALA A 1 72 ? 0.677 -0.057 -6.590 1.00 96.56 72 ALA A C 1
ATOM 574 O O . ALA A 1 72 ? -0.080 0.223 -5.657 1.00 96.56 72 ALA A O 1
ATOM 575 N N . GLN A 1 73 ? 0.802 -1.302 -7.057 1.00 95.69 73 GLN A N 1
ATOM 576 C CA . GLN A 1 73 ? 0.052 -2.444 -6.526 1.00 95.69 73 GLN A CA 1
ATOM 577 C C . GLN A 1 73 ? 0.371 -2.695 -5.049 1.00 95.69 73 GLN A C 1
ATOM 579 O O . GLN A 1 73 ? -0.534 -2.891 -4.238 1.00 95.69 73 GLN A O 1
ATOM 584 N N . GLN A 1 74 ? 1.648 -2.621 -4.661 1.00 95.75 74 GLN A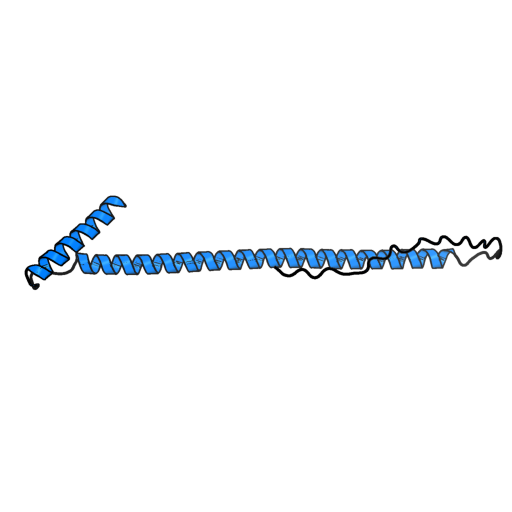 N 1
ATOM 585 C CA . GLN A 1 74 ? 2.056 -2.787 -3.268 1.00 95.75 74 GLN A CA 1
ATOM 586 C C . GLN A 1 74 ? 1.439 -1.706 -2.368 1.00 95.75 74 GLN A C 1
ATOM 588 O O . GLN A 1 74 ? 0.969 -2.007 -1.269 1.00 95.75 74 GLN A O 1
ATOM 593 N N . ARG A 1 75 ? 1.395 -0.448 -2.828 1.00 95.94 75 ARG A N 1
ATOM 594 C CA . ARG A 1 75 ? 0.734 0.649 -2.101 1.00 95.94 75 ARG A CA 1
ATOM 595 C C . ARG A 1 75 ? -0.762 0.407 -1.947 1.00 95.94 75 ARG A C 1
ATOM 597 O O . ARG A 1 75 ? -1.277 0.589 -0.847 1.00 95.94 75 ARG A O 1
ATOM 604 N N . GLN A 1 76 ? -1.439 -0.020 -3.010 1.00 95.19 76 GLN A N 1
ATOM 605 C CA . GLN A 1 76 ? -2.868 -0.342 -2.966 1.00 95.19 76 GLN A CA 1
ATOM 606 C C . GLN A 1 76 ? -3.157 -1.477 -1.980 1.00 95.19 76 GLN A C 1
ATOM 608 O O . GLN A 1 76 ? -4.060 -1.355 -1.155 1.00 95.19 76 GLN A O 1
ATOM 613 N N . LEU A 1 77 ? -2.345 -2.537 -1.993 1.00 95.62 77 LEU A N 1
ATOM 614 C CA . LEU A 1 77 ? -2.484 -3.651 -1.058 1.00 95.62 77 LEU A CA 1
ATOM 615 C C . LEU A 1 77 ? -2.310 -3.199 0.398 1.00 95.62 77 LEU A C 1
ATOM 617 O O . LEU A 1 77 ? -3.113 -3.558 1.256 1.00 95.62 77 LEU A O 1
ATOM 621 N N . MET A 1 78 ? -1.293 -2.381 0.683 1.00 95.44 78 MET A N 1
ATOM 622 C CA . MET A 1 78 ? -1.081 -1.842 2.031 1.00 95.44 78 MET A CA 1
ATOM 623 C C . MET A 1 78 ? -2.242 -0.948 2.478 1.00 95.44 78 MET A C 1
ATOM 625 O O . MET A 1 78 ? -2.679 -1.041 3.622 1.00 95.44 78 MET A O 1
ATOM 629 N N . GLN A 1 79 ? -2.767 -0.100 1.590 1.00 94.12 79 GLN A N 1
ATOM 630 C CA . GLN A 1 79 ? -3.937 0.729 1.893 1.00 94.12 79 GLN A CA 1
ATOM 631 C C . GLN A 1 79 ? -5.165 -0.126 2.209 1.00 94.12 79 GLN A C 1
ATOM 633 O O . GLN A 1 79 ? -5.838 0.141 3.202 1.00 94.12 79 GLN A O 1
ATOM 638 N N . PHE A 1 80 ? -5.413 -1.176 1.425 1.00 94.44 80 PHE A N 1
ATOM 639 C CA . PHE A 1 80 ? -6.503 -2.115 1.672 1.00 94.44 80 PHE A CA 1
ATOM 640 C C . PHE A 1 80 ? -6.366 -2.799 3.040 1.00 94.44 80 PHE A C 1
ATOM 642 O O . PHE A 1 80 ? -7.300 -2.769 3.835 1.00 94.44 80 PHE A O 1
ATOM 649 N N . GLN A 1 81 ? -5.182 -3.325 3.371 1.00 93.06 81 GLN A N 1
ATOM 650 C CA . GLN A 1 81 ? -4.928 -3.955 4.674 1.00 93.06 81 GLN A CA 1
ATOM 651 C C . GLN A 1 81 ? -5.120 -2.982 5.847 1.00 93.06 81 GLN A C 1
ATOM 653 O O . GLN A 1 81 ? -5.641 -3.360 6.897 1.00 93.06 81 GLN A O 1
ATOM 658 N N . ILE A 1 82 ? -4.717 -1.716 5.684 1.00 93.38 82 ILE A N 1
ATOM 659 C CA . ILE A 1 82 ? -4.939 -0.678 6.699 1.00 93.38 82 ILE A CA 1
AT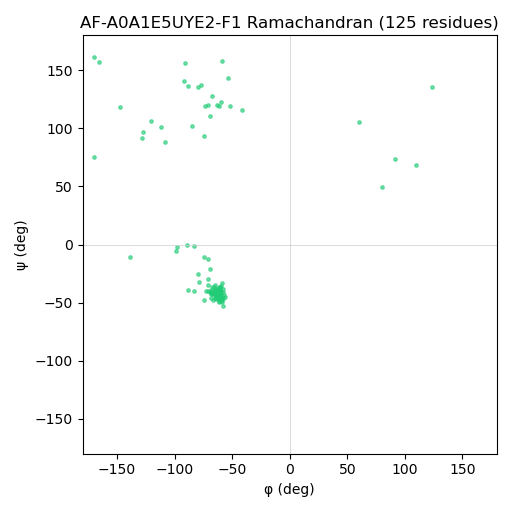OM 660 C C . ILE A 1 82 ? -6.435 -0.413 6.872 1.00 93.38 82 ILE A C 1
ATOM 662 O O . ILE A 1 82 ? -6.900 -0.346 8.009 1.00 93.38 82 ILE A O 1
ATOM 666 N N . GLN A 1 83 ? -7.182 -0.275 5.776 1.00 92.44 83 GLN A N 1
ATOM 667 C CA . GLN A 1 83 ? -8.627 -0.046 5.813 1.00 92.44 83 GLN A CA 1
ATOM 668 C C . GLN A 1 83 ? -9.364 -1.219 6.460 1.00 92.44 83 GLN A C 1
ATOM 670 O O . GLN A 1 83 ? -10.199 -1.002 7.333 1.00 92.44 83 GLN A O 1
ATOM 675 N N . GLU A 1 84 ? -9.013 -2.454 6.109 1.00 92.62 84 GLU A N 1
ATOM 676 C CA . GLU A 1 84 ? -9.592 -3.660 6.703 1.00 92.62 84 GLU A CA 1
ATOM 677 C C . GLU A 1 84 ? -9.305 -3.733 8.211 1.00 92.62 84 GLU A C 1
ATOM 679 O O . GLU A 1 84 ? -10.210 -3.937 9.023 1.00 92.62 84 GLU A O 1
ATOM 684 N N . ALA A 1 85 ? -8.061 -3.465 8.622 1.00 90.25 85 ALA A N 1
ATOM 685 C CA . ALA A 1 85 ? -7.693 -3.422 10.034 1.00 90.25 85 ALA A CA 1
ATOM 686 C C . ALA A 1 85 ? -8.396 -2.283 10.793 1.00 90.25 85 ALA A C 1
ATOM 688 O O . ALA A 1 85 ? -8.717 -2.430 11.975 1.00 90.25 85 ALA A O 1
ATOM 689 N N . GLN A 1 86 ? -8.625 -1.138 10.146 1.00 90.19 86 GLN A N 1
ATOM 690 C CA . GLN A 1 86 ? -9.394 -0.032 10.715 1.00 90.19 86 GLN A CA 1
ATOM 691 C C . GLN A 1 86 ? -10.870 -0.403 10.868 1.00 90.19 86 GLN A C 1
ATOM 693 O O . GLN A 1 86 ? -11.413 -0.195 11.950 1.00 90.19 86 GLN A O 1
ATOM 698 N N . ALA A 1 87 ? -11.482 -1.010 9.851 1.00 89.12 87 ALA A N 1
ATOM 699 C CA . ALA A 1 87 ? -12.862 -1.482 9.899 1.00 89.12 87 ALA A CA 1
ATOM 700 C C . ALA A 1 87 ? -13.059 -2.494 11.037 1.00 89.12 87 ALA A C 1
ATOM 702 O O . ALA A 1 87 ? -13.895 -2.281 11.909 1.00 89.12 87 ALA A O 1
ATOM 703 N N . ALA A 1 88 ? -12.196 -3.510 11.134 1.00 89.81 88 ALA A N 1
ATOM 704 C CA . ALA A 1 88 ? -12.249 -4.491 12.218 1.00 8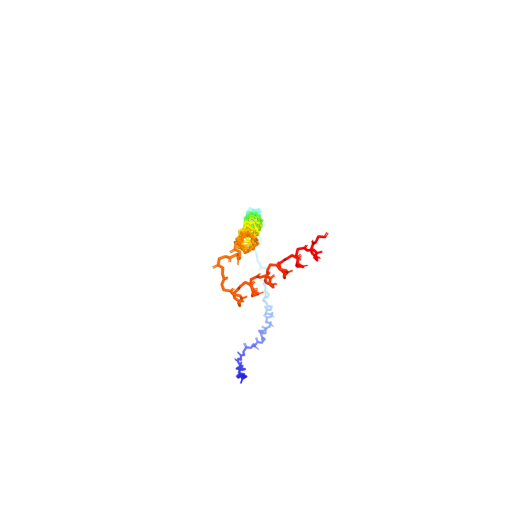9.81 88 ALA A CA 1
ATOM 705 C C . ALA A 1 88 ? -12.088 -3.853 13.615 1.00 89.81 88 ALA A C 1
ATOM 707 O O . ALA A 1 88 ? -12.710 -4.282 14.591 1.00 89.81 88 ALA A O 1
ATOM 708 N N . ARG A 1 89 ? -11.254 -2.809 13.737 1.00 87.81 89 ARG A N 1
ATOM 709 C CA . ARG A 1 89 ? -11.100 -2.049 14.989 1.00 87.81 89 ARG A CA 1
ATOM 710 C C . ARG A 1 89 ? -12.345 -1.236 15.326 1.00 87.81 89 ARG A C 1
ATOM 712 O O . ARG A 1 89 ? -12.689 -1.166 16.505 1.00 87.81 89 ARG A O 1
ATOM 719 N N . GLU A 1 90 ? -12.979 -0.604 14.345 1.00 89.62 90 GLU A N 1
ATOM 720 C CA . GLU A 1 90 ? -14.217 0.147 14.562 1.00 89.62 90 GLU A CA 1
ATOM 721 C C . GLU A 1 90 ? -15.379 -0.783 14.913 1.00 89.62 90 GLU A C 1
ATOM 723 O O . GLU A 1 90 ? -16.049 -0.521 15.906 1.00 89.62 90 GLU A O 1
ATOM 728 N N . ASP A 1 91 ? -15.527 -1.923 14.237 1.00 91.75 91 ASP A N 1
ATOM 729 C CA . ASP A 1 91 ? -16.525 -2.947 14.579 1.00 91.75 91 ASP A CA 1
ATOM 730 C C . ASP A 1 91 ? -16.359 -3.447 16.019 1.00 91.75 91 ASP A C 1
ATOM 732 O O . ASP A 1 91 ? -17.325 -3.587 16.775 1.00 91.75 91 ASP A O 1
ATOM 736 N N . HIS A 1 92 ? -15.115 -3.687 16.442 1.00 89.50 92 HIS A N 1
ATOM 737 C CA . HIS A 1 92 ? -14.826 -4.087 17.815 1.00 89.50 92 HIS A CA 1
ATOM 738 C C . HIS A 1 92 ? -15.188 -2.994 18.831 1.00 89.50 92 HIS A C 1
ATOM 740 O O . HIS A 1 92 ? -15.768 -3.292 19.879 1.00 89.50 92 HIS A O 1
ATOM 746 N N . LYS A 1 93 ? -14.859 -1.728 18.539 1.00 90.75 93 LYS A N 1
ATOM 747 C CA . LYS A 1 93 ? -15.244 -0.594 19.392 1.00 90.75 93 LYS A CA 1
ATOM 748 C C . LYS A 1 93 ? -16.759 -0.458 19.469 1.00 90.75 93 LYS A C 1
ATOM 750 O O . LYS A 1 93 ? -17.273 -0.254 20.564 1.00 90.75 93 LYS A O 1
ATOM 755 N N . GLU A 1 94 ? -17.453 -0.605 18.346 1.00 91.62 94 GLU A N 1
ATOM 756 C CA . GLU A 1 94 ? -18.907 -0.513 18.280 1.00 91.62 94 GLU A CA 1
ATOM 757 C C . GLU A 1 94 ? -19.555 -1.602 19.135 1.00 91.62 94 GLU A C 1
ATOM 759 O O . GLU A 1 94 ? -20.374 -1.294 19.994 1.00 91.62 94 GLU A O 1
ATOM 764 N N . ARG A 1 95 ? -19.075 -2.849 19.044 1.00 91.81 95 ARG A N 1
ATOM 765 C CA . ARG A 1 95 ? -19.549 -3.947 19.900 1.00 91.81 95 ARG A CA 1
ATOM 766 C C . ARG A 1 95 ? -19.380 -3.655 21.395 1.00 91.81 95 ARG A C 1
ATOM 768 O O . ARG A 1 95 ? -20.245 -4.021 22.186 1.00 91.81 95 ARG A O 1
ATOM 775 N N . ILE A 1 96 ? -18.283 -3.011 21.802 1.00 91.75 96 ILE A N 1
ATOM 776 C CA . ILE A 1 96 ? -18.095 -2.583 23.199 1.00 91.75 96 ILE A CA 1
ATOM 777 C C . ILE A 1 96 ? -19.086 -1.470 23.560 1.00 91.75 96 ILE A C 1
ATOM 779 O O . ILE A 1 96 ? -19.647 -1.481 24.656 1.00 91.75 96 ILE A O 1
ATOM 783 N N . MET A 1 97 ? -19.301 -0.507 22.664 1.00 92.38 97 MET A N 1
ATOM 784 C CA . MET A 1 97 ? -20.207 0.625 22.874 1.00 92.38 97 MET A CA 1
ATOM 785 C C . MET A 1 97 ? -21.675 0.200 22.978 1.00 92.38 97 MET A C 1
ATOM 787 O O . MET A 1 97 ? -22.396 0.750 23.807 1.00 92.38 97 MET A O 1
ATOM 791 N N . THR A 1 98 ? -22.102 -0.804 22.213 1.00 91.75 98 THR A N 1
ATOM 792 C CA . THR A 1 98 ? -23.483 -1.312 22.209 1.00 91.75 98 THR A CA 1
ATOM 793 C C . THR A 1 98 ? -23.736 -2.417 23.235 1.00 91.75 98 THR A C 1
ATOM 795 O O . THR A 1 98 ? -24.844 -2.941 23.311 1.00 91.75 98 THR A O 1
ATOM 798 N N . MET A 1 99 ? -22.726 -2.822 24.009 1.00 91.44 99 MET A N 1
ATOM 799 C CA . MET A 1 99 ? -22.878 -3.907 24.975 1.00 91.44 99 MET A CA 1
ATOM 800 C C . MET A 1 99 ? -23.817 -3.519 26.124 1.00 91.44 99 MET A C 1
ATOM 802 O O . MET A 1 99 ? -23.604 -2.518 26.813 1.00 91.44 99 MET A O 1
ATOM 806 N N . GLU A 1 100 ? -24.817 -4.361 26.387 1.00 91.06 100 GLU A N 1
ATOM 807 C CA . GLU A 1 100 ? -25.716 -4.198 27.527 1.00 91.06 100 GLU A CA 1
ATOM 808 C C . GLU A 1 100 ? -25.005 -4.508 28.848 1.00 91.06 100 GLU A C 1
ATOM 810 O O . GLU A 1 100 ? -24.543 -5.621 29.099 1.00 91.06 100 GLU A O 1
ATOM 815 N N . LEU A 1 101 ? -24.947 -3.517 29.737 1.00 91.50 101 LEU A N 1
ATOM 816 C CA . LEU A 1 101 ? -24.224 -3.643 31.006 1.00 91.50 101 LEU A CA 1
ATOM 817 C C . LEU A 1 101 ? -25.124 -3.983 32.203 1.00 91.50 101 LEU A C 1
ATOM 819 O O . LEU A 1 101 ? -24.629 -4.169 33.320 1.00 91.50 101 LEU A O 1
ATOM 823 N N . ALA A 1 102 ? -26.443 -4.018 32.001 1.00 88.56 102 ALA A N 1
ATOM 824 C CA . ALA A 1 102 ? -27.418 -4.254 33.063 1.00 88.56 102 ALA A CA 1
ATOM 825 C C . ALA A 1 102 ? -27.274 -5.662 33.659 1.00 88.56 102 ALA A C 1
ATOM 827 O O . ALA A 1 102 ? -27.279 -5.811 34.879 1.00 88.56 102 ALA A O 1
ATOM 828 N N . ASN A 1 103 ? -27.009 -6.655 32.810 1.00 91.44 103 ASN A N 1
ATOM 829 C CA . ASN A 1 103 ? -26.940 -8.069 33.190 1.00 91.44 103 ASN A CA 1
ATOM 830 C C . ASN A 1 103 ? -25.573 -8.490 33.767 1.00 91.44 103 ASN A C 1
ATOM 832 O O . ASN A 1 103 ? -25.384 -9.644 34.140 1.00 91.44 103 ASN A O 1
ATOM 836 N N . LEU A 1 104 ? -24.610 -7.566 33.842 1.00 91.56 104 LEU A N 1
ATOM 837 C CA . LEU A 1 104 ? -23.265 -7.823 34.360 1.00 91.56 104 LEU A CA 1
ATOM 838 C C . LEU A 1 104 ? -23.163 -7.551 35.866 1.00 91.56 104 LEU A C 1
ATOM 840 O O . LEU A 1 104 ? -23.890 -6.718 36.415 1.00 91.56 104 LEU A O 1
ATOM 844 N N . SER A 1 105 ? -22.192 -8.199 36.517 1.00 94.56 105 SER A N 1
ATOM 845 C CA . SER A 1 105 ? -21.807 -7.888 37.899 1.00 94.56 105 SER A CA 1
ATOM 846 C C . SER A 1 105 ? -21.355 -6.427 38.037 1.00 94.56 105 SER A C 1
ATOM 848 O O . SER A 1 105 ? -20.946 -5.788 37.064 1.00 94.56 105 SER A O 1
ATOM 850 N N . ALA A 1 106 ? -21.412 -5.876 39.254 1.00 93.06 106 ALA A N 1
ATOM 851 C CA . ALA A 1 106 ? -21.062 -4.475 39.502 1.00 93.06 106 ALA A CA 1
ATOM 852 C C . ALA A 1 106 ? -19.625 -4.130 39.062 1.00 93.06 106 ALA A C 1
ATOM 854 O O . ALA A 1 106 ? -19.402 -3.087 38.444 1.00 93.06 106 ALA A O 1
ATOM 855 N N . GLU A 1 107 ? -18.671 -5.030 39.313 1.00 92.75 107 GLU A N 1
ATOM 856 C CA . GLU A 1 107 ? -17.267 -4.865 38.920 1.00 92.75 107 GLU A CA 1
ATOM 857 C C . GLU A 1 107 ? -17.088 -4.888 37.398 1.00 92.75 107 GLU A C 1
ATOM 859 O O . GLU A 1 107 ? -16.469 -3.985 36.828 1.00 92.75 107 GLU A O 1
ATOM 864 N N . ALA A 1 108 ? -17.698 -5.863 36.716 1.00 91.38 108 ALA A N 1
ATOM 865 C CA . ALA A 1 108 ? -17.639 -5.962 35.259 1.00 91.38 108 ALA A CA 1
ATOM 866 C C . ALA A 1 108 ? -18.306 -4.751 34.590 1.00 91.38 108 ALA A C 1
ATOM 868 O O . ALA A 1 108 ? -17.772 -4.175 33.640 1.00 91.38 108 ALA A O 1
ATOM 869 N N . ARG A 1 109 ? -19.442 -4.300 35.127 1.00 94.12 109 ARG A N 1
ATOM 870 C CA . ARG A 1 109 ? -20.134 -3.091 34.674 1.00 94.12 109 ARG A CA 1
ATOM 871 C C . ARG A 1 109 ? -19.245 -1.854 34.800 1.00 94.12 109 ARG A C 1
ATOM 873 O O . ARG A 1 109 ? -19.194 -1.056 33.868 1.00 94.12 109 ARG A O 1
ATOM 880 N N . ALA A 1 110 ? -18.544 -1.679 35.921 1.00 92.94 110 ALA A N 1
ATOM 881 C CA . ALA A 1 110 ? -17.640 -0.547 36.122 1.00 92.94 110 ALA A CA 1
ATOM 882 C C . ALA A 1 110 ? -16.456 -0.572 35.141 1.00 92.94 110 ALA A C 1
ATOM 884 O O . ALA A 1 110 ? -16.124 0.461 34.550 1.00 92.94 110 ALA A O 1
ATOM 885 N N . TYR A 1 111 ? -15.866 -1.751 34.919 1.00 94.69 111 TYR A N 1
ATOM 886 C CA . TYR A 1 111 ? -14.796 -1.948 33.941 1.00 94.69 111 TYR A CA 1
ATOM 887 C C . TYR A 1 111 ? -15.237 -1.536 32.530 1.00 94.69 111 TYR A C 1
ATOM 889 O O . TYR A 1 111 ? -14.600 -0.693 31.892 1.00 94.69 111 TYR A O 1
ATOM 897 N N . TRP A 1 112 ? -16.369 -2.064 32.061 1.00 94.81 112 TRP A N 1
ATOM 898 C CA . TRP A 1 112 ? -16.850 -1.797 30.708 1.00 94.81 112 TRP A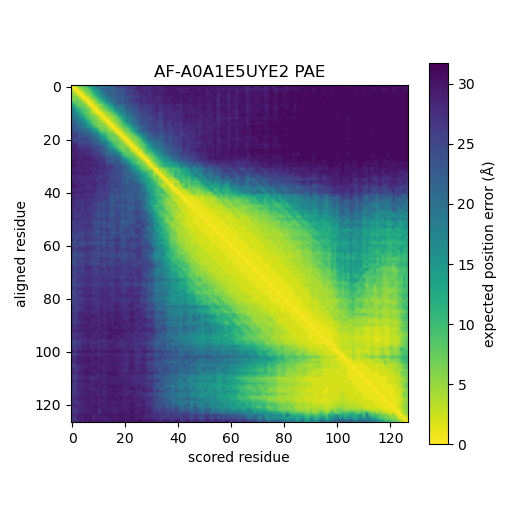 CA 1
ATOM 899 C C . TRP A 1 112 ? -17.358 -0.36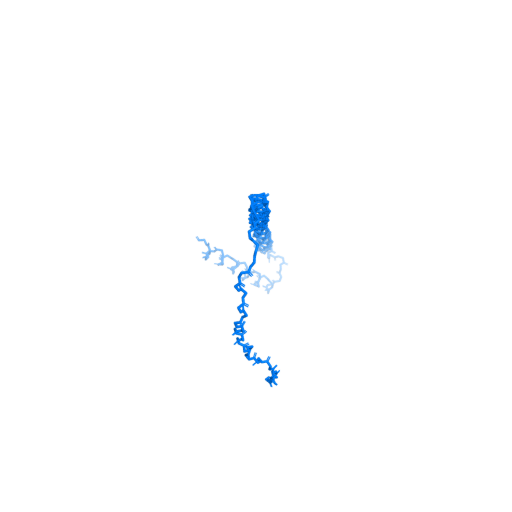8 30.517 1.00 94.81 112 TRP A C 1
ATOM 901 O O . TRP A 1 112 ? -17.078 0.222 29.477 1.00 94.81 112 TRP A O 1
ATOM 911 N N . LYS A 1 113 ? -17.976 0.251 31.534 1.00 94.25 113 LYS A N 1
ATOM 912 C CA . LYS A 1 113 ? -18.299 1.691 31.509 1.00 94.25 113 LYS A CA 1
ATOM 913 C C . LYS A 1 113 ? -17.053 2.554 31.324 1.00 94.25 113 LYS A C 1
ATOM 915 O O . LYS A 1 113 ? -17.053 3.474 30.509 1.00 94.25 113 LYS A O 1
ATOM 920 N N . ARG A 1 114 ? -15.970 2.252 32.052 1.00 93.75 114 ARG A N 1
ATOM 921 C CA . ARG A 1 114 ? -14.690 2.958 31.886 1.00 93.75 114 ARG A CA 1
ATOM 922 C C . ARG A 1 114 ? -14.149 2.770 30.468 1.00 93.75 114 ARG A C 1
ATOM 924 O O . ARG A 1 114 ? -13.659 3.728 29.875 1.00 93.75 114 ARG A O 1
ATOM 931 N N . ARG A 1 115 ? -14.280 1.564 29.909 1.00 92.62 115 ARG A N 1
ATOM 932 C CA . ARG A 1 115 ? -13.826 1.263 28.549 1.00 92.62 115 ARG A CA 1
ATOM 933 C C . ARG A 1 115 ? -14.635 1.995 27.472 1.00 92.62 115 ARG A C 1
ATOM 935 O O . ARG A 1 115 ? -14.032 2.550 26.559 1.00 92.62 115 ARG A O 1
ATOM 942 N N . GLN A 1 116 ? -15.960 2.066 27.603 1.00 93.00 116 GLN A N 1
ATOM 943 C CA . GLN A 1 116 ? -16.829 2.860 26.721 1.00 93.00 116 GLN A CA 1
ATOM 944 C C . GLN A 1 116 ? -16.474 4.357 26.777 1.00 93.00 116 GLN A C 1
ATOM 946 O O . GLN A 1 116 ? -16.310 4.999 25.740 1.00 93.00 116 GLN A O 1
ATOM 951 N N . ALA A 1 117 ? -16.255 4.906 27.977 1.00 92.94 117 ALA A N 1
ATOM 952 C CA . ALA A 1 117 ? -15.845 6.302 28.148 1.00 92.94 117 ALA A CA 1
ATOM 953 C C . ALA A 1 117 ? -14.482 6.607 27.499 1.00 92.94 117 ALA A C 1
ATOM 955 O O . ALA A 1 117 ? -14.289 7.666 26.901 1.00 92.94 117 ALA A O 1
ATOM 956 N N . GLU A 1 118 ? -13.533 5.673 27.579 1.00 92.56 118 GLU A N 1
ATOM 957 C CA . GLU A 1 118 ? -12.231 5.801 26.924 1.00 92.56 118 GLU A CA 1
ATOM 958 C C . GLU A 1 118 ? -12.352 5.818 25.392 1.00 92.56 118 GLU A C 1
ATOM 960 O O . GLU A 1 118 ? -11.688 6.617 24.730 1.00 92.56 118 GLU A O 1
ATOM 965 N N . ILE A 1 119 ? -13.217 4.971 24.823 1.00 91.00 119 ILE A N 1
ATOM 966 C CA . ILE A 1 119 ? -13.489 4.939 23.378 1.00 91.00 11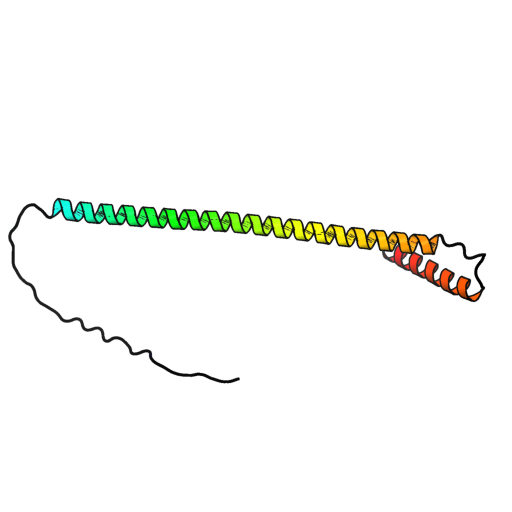9 ILE A CA 1
ATOM 967 C C . ILE A 1 119 ? -14.103 6.267 22.917 1.00 91.00 119 ILE A C 1
ATOM 969 O O . ILE A 1 119 ? -13.620 6.846 21.942 1.00 91.00 119 ILE A O 1
ATOM 973 N N . LEU A 1 120 ? -15.097 6.789 23.643 1.00 91.00 120 LEU A N 1
ATOM 974 C CA . LEU A 1 120 ? -15.704 8.095 23.360 1.00 91.00 120 LEU A CA 1
ATOM 975 C C . LEU A 1 120 ? -14.680 9.231 23.423 1.00 91.00 120 LEU A C 1
ATOM 977 O O . LEU A 1 120 ? -14.615 10.057 22.516 1.00 91.00 120 LEU A O 1
ATOM 981 N N . LYS A 1 121 ? -13.820 9.245 24.449 1.00 91.81 121 LYS A N 1
ATOM 982 C CA . LYS A 1 121 ? -12.759 10.254 24.578 1.00 91.81 121 LYS A CA 1
ATOM 983 C C . LYS A 1 121 ? -11.802 10.231 23.384 1.00 91.81 121 LYS A C 1
ATOM 985 O O . LYS A 1 121 ? -11.410 11.288 22.902 1.00 91.81 121 LYS A O 1
ATOM 990 N N . ARG A 1 122 ? -11.432 9.041 22.901 1.00 86.75 122 ARG A N 1
ATOM 991 C CA . ARG A 1 122 ? -10.572 8.890 21.717 1.00 86.75 122 ARG A CA 1
ATOM 992 C C . ARG A 1 122 ? -11.261 9.398 20.447 1.00 86.75 122 ARG A C 1
ATOM 994 O O . ARG A 1 122 ? -10.597 10.070 19.672 1.00 86.75 122 ARG A O 1
ATOM 1001 N N . ARG A 1 123 ? -12.562 9.126 20.262 1.00 83.75 123 ARG A N 1
ATOM 1002 C CA . ARG A 1 123 ? -13.353 9.629 19.119 1.00 83.75 123 ARG A CA 1
ATOM 1003 C C . ARG A 1 123 ? -13.454 11.159 19.119 1.00 83.75 123 ARG A C 1
ATOM 1005 O O . ARG A 1 123 ? -13.216 11.769 18.086 1.00 83.75 123 ARG A O 1
ATOM 1012 N N . ASN A 1 124 ? -13.706 11.767 20.280 1.00 81.56 124 ASN A N 1
ATOM 1013 C CA . ASN A 1 124 ? -13.805 13.225 20.425 1.00 81.56 124 ASN A CA 1
ATOM 1014 C C . ASN A 1 124 ? -12.464 13.956 20.257 1.00 81.56 124 ASN A C 1
ATOM 1016 O O . ASN A 1 124 ? -12.458 15.153 20.016 1.00 81.56 124 ASN A O 1
ATOM 1020 N N . TRP A 1 125 ? -11.332 13.269 20.430 1.00 69.44 125 TRP A N 1
ATOM 1021 C CA . TRP A 1 125 ? -10.006 13.839 20.167 1.00 69.44 125 TRP A CA 1
ATOM 1022 C C . TRP A 1 125 ? -9.646 13.832 18.673 1.00 69.44 125 TRP A C 1
ATOM 1024 O O . TRP A 1 125 ? -8.802 14.605 18.233 1.00 69.44 125 TRP A O 1
ATOM 1034 N N . THR A 1 126 ? -10.243 12.922 17.903 1.00 59.03 126 THR A N 1
ATOM 1035 C CA . THR A 1 126 ? -9.979 12.747 16.467 1.00 59.03 126 THR A CA 1
ATOM 1036 C C . THR A 1 126 ? -11.000 13.438 15.557 1.00 59.03 126 THR A C 1
ATOM 1038 O O . THR A 1 126 ? -10.852 13.337 14.342 1.00 59.03 126 THR A O 1
ATOM 1041 N N . ALA A 1 127 ? -12.028 14.073 16.130 1.00 50.88 127 ALA A N 1
ATOM 1042 C CA . ALA A 1 127 ? -13.070 14.837 15.438 1.00 50.88 127 ALA A CA 1
ATOM 1043 C C . ALA A 1 127 ? -12.774 16.338 15.524 1.00 50.88 127 ALA A C 1
ATOM 1045 O O . ALA A 1 127 ? -13.026 17.034 14.518 1.00 50.88 127 ALA A O 1
#

Secondary structure (DSSP, 8-state):
---------PPPP---------------SSHHHHHHHHHHHHHHHHHHHHHHHHHHHHHHHHHHHHHHHHHHHHHHHHHHHHHHHHHHHHHHHHHHHT---TTS-HHHHHHHHHHHHHHHHHHHH--

pLDDT: mean 76.63, std 22.45, range [34.94, 97.19]

Sequence (127 aa):
WKTLSGSGKQPMKVRNSSTNIVDDFFGESQNGRTRKAGKEDRAAKYEHLFDAEAKKISLKERMVHVQEEVLAQQRQLMQFQIQEAQAAREDHKERIMTMELANLSAEARAYWKRRQAEILKRRNWTA

Radius of gyration: 40.64 Å; Cα contacts (8 Å, |Δi|>4): 11; chains: 1; bounding box: 90×24×99 Å

Foldseek 3Di:
DDDDDDDDDDDDDDDPDDDDDDDDDPDPDDVPPVVVVVVVVVVVVVVVVVVVVVVVVVVVVVVVVVVVVVVVVVVVVVVVVVVVVVVVVVVVLVCLLPDDLPPDDPVVSVVSVVVNVVSVVVVVVVD

Solvent-accessible surface area (backbone atoms only — not comparable to full-atom values): 7870 Å² total; per-residue (Å²): 142,84,88,86,84,86,84,89,83,78,83,83,79,87,76,87,74,87,74,89,80,77,88,86,74,94,71,86,88,64,71,73,59,60,59,47,51,62,46,51,58,49,49,55,52,50,50,53,50,50,54,51,52,51,52,51,51,57,50,50,55,51,50,52,52,52,51,52,52,52,53,50,51,52,50,52,51,53,51,49,55,51,50,52,54,48,50,56,50,48,54,53,51,47,56,58,63,71,53,81,51,81,90,44,55,74,68,59,31,54,54,50,53,53,51,40,52,51,52,51,53,54,53,68,73,76,107

Organism: NCBI:txid888268